Protein AF-A0A267DUJ6-F1 (afdb_monomer)

Nearest PDB structures (foldseek):
  6fno-assembly2_D  TM=8.471E-01  e=2.111E-06  Candidatus Caldarchaeum subterraneum
  6fj7-assembly1_A  TM=8.589E-01  e=3.545E-06  Candidatus Caldarchaeum subterraneum
  2faz-assembly1_A  TM=9.009E-01  e=3.207E-05  Homo sapiens
  2faz-assembly2_B  TM=8.846E-01  e=2.475E-05  Homo sapiens
  8tyy-assembly1_A  TM=8.656E-01  e=1.382E-05  Ensifer aridi

Sequence (116 aa):
HRCFVLIKIIINNQLKDSMIRIRILHGRRAYLIDCPPWFSVLQLKQRVHLAIRSFPETVTEMKLIFKAEVLQDVASLYACGVTDNDVLVLINVKEEERLRKVIQDRVRTLRVRAEK

pLDDT: mean 82.73, std 16.18, range [39.25, 96.56]

InterPro domains:
  IPR000626 Ubiquitin-like domain [PS50053] (18-91)
  IPR029071 Ubiquitin-like domain superfamily [SSF54236] (16-94)

Solvent-accessible surface area (backbone atoms only — not comparable to full-atom values): 6630 Å² total; per-residue (Å²): 124,72,67,64,56,52,51,54,50,52,52,57,59,60,47,74,77,44,69,29,42,33,36,38,36,43,92,94,46,78,43,82,45,79,42,49,42,76,40,28,42,47,57,49,43,49,54,49,50,66,71,39,84,80,60,90,67,54,67,87,43,52,43,47,33,46,96,94,37,75,63,52,52,85,42,27,34,48,80,72,70,54,54,70,70,37,69,33,40,48,44,43,57,69,56,51,55,51,52,51,49,54,50,51,54,50,53,53,55,51,52,63,61,73,80,105

Secondary structure (DSSP, 8-state):
-HHHHHHHHHHHHHHTT--EEEEEEETTEEEEEEE-TT-BHHHHHHHHHHHSTT--S-GGGEEEEETTEEPPTTSBTTTTT--TT-EEEEEEHHHHHHHHHHHHHHHHHHHHHH--

Foldseek 3Di:
DVVVVVVVVVVVVVLVPDWAWEWEDEDPDIDTDTDRQQDFPLNVLVSVCVVPVPDPDDSVQKWKDDPNDTGDRRDGNVNVVHGHHYYIYIDGNVVVVVVVVVVVVVVVVVVVVVVD

Mean predicted aligned error: 9.28 Å

Radius of gyration: 18.91 Å; Cα contacts (8 Å, |Δi|>4): 133; chains: 1; bounding box: 43×46×54 Å

Structure (mmCIF, N/CA/C/O backbone):
data_AF-A0A267DUJ6-F1
#
_entry.id   AF-A0A267DUJ6-F1
#
loop_
_atom_site.group_PDB
_atom_site.id
_atom_site.type_symbol
_atom_site.label_atom_id
_atom_site.label_alt_id
_atom_site.label_comp_id
_atom_site.label_asym_id
_atom_site.label_entity_id
_atom_site.label_seq_id
_atom_site.pdbx_PDB_ins_code
_atom_site.Cartn_x
_atom_site.Cartn_y
_atom_site.Cartn_z
_atom_site.occupancy
_atom_site.B_iso_or_equiv
_atom_site.auth_seq_id
_atom_site.auth_comp_id
_atom_site.auth_asym_id
_atom_site.auth_atom_id
_atom_site.pdbx_PDB_model_num
ATOM 1 N N . HIS A 1 1 ? 15.188 -30.732 -17.839 1.00 50.22 1 HIS A N 1
ATOM 2 C CA . HIS A 1 1 ? 15.555 -29.598 -16.954 1.00 50.22 1 HIS A CA 1
ATOM 3 C C . HIS A 1 1 ? 15.927 -28.282 -17.656 1.00 50.22 1 HIS A C 1
ATOM 5 O O . HIS A 1 1 ? 15.762 -27.246 -17.030 1.00 50.22 1 HIS A O 1
ATOM 11 N N . ARG A 1 2 ? 16.370 -28.254 -18.928 1.00 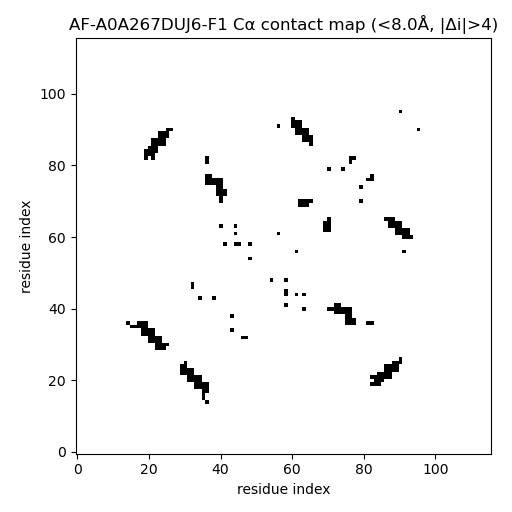42.28 2 ARG A N 1
ATOM 12 C CA . ARG A 1 2 ? 16.755 -26.992 -19.609 1.00 42.28 2 ARG A CA 1
ATOM 13 C C . ARG A 1 2 ? 15.581 -26.134 -20.130 1.00 42.28 2 ARG A C 1
ATOM 15 O O . ARG A 1 2 ? 15.717 -24.918 -20.178 1.00 42.28 2 ARG A O 1
ATOM 22 N N . CYS A 1 3 ? 14.414 -26.718 -20.422 1.00 40.38 3 CYS A N 1
ATOM 23 C CA . CYS A 1 3 ? 13.255 -25.963 -20.935 1.00 40.38 3 CYS A CA 1
ATOM 24 C C . CYS A 1 3 ? 12.563 -25.070 -19.885 1.00 40.38 3 CYS A C 1
ATOM 26 O O . CYS A 1 3 ? 12.092 -23.989 -20.218 1.00 40.38 3 CYS A O 1
ATOM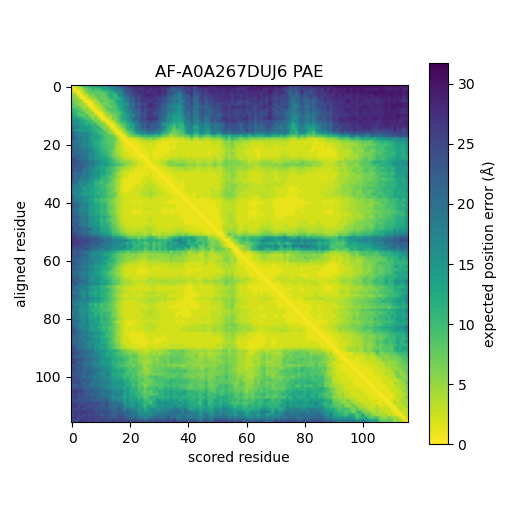 28 N N . PHE A 1 4 ? 12.548 -25.465 -18.605 1.00 39.78 4 PHE A N 1
ATOM 29 C CA . PHE A 1 4 ? 11.916 -24.672 -17.536 1.00 39.78 4 PHE A CA 1
ATOM 30 C C . PHE A 1 4 ? 12.653 -23.358 -17.239 1.00 39.78 4 PHE A C 1
ATOM 32 O O . PHE A 1 4 ? 12.024 -22.363 -16.888 1.00 39.78 4 PHE A O 1
ATOM 39 N N . VAL A 1 5 ? 13.980 -23.338 -17.398 1.00 49.59 5 VAL A N 1
ATOM 40 C CA . VAL A 1 5 ? 14.793 -22.132 -17.175 1.00 49.59 5 VAL A CA 1
ATOM 41 C C . VAL A 1 5 ? 14.530 -21.102 -18.276 1.00 49.59 5 VAL A C 1
ATOM 43 O O . VAL A 1 5 ? 14.344 -19.926 -17.979 1.00 49.59 5 VAL A O 1
ATOM 46 N N . LEU A 1 6 ? 14.415 -21.551 -19.529 1.00 39.25 6 LEU A N 1
ATOM 47 C CA . LEU A 1 6 ? 14.083 -20.698 -20.672 1.00 39.25 6 LEU A CA 1
ATOM 48 C C . LEU A 1 6 ? 12.682 -20.085 -20.558 1.00 39.25 6 LEU A C 1
ATOM 50 O O . LEU A 1 6 ? 12.542 -18.887 -20.768 1.00 39.25 6 LEU A O 1
ATOM 54 N N . ILE A 1 7 ? 11.671 -20.852 -20.134 1.00 46.88 7 ILE A N 1
ATOM 55 C CA . ILE A 1 7 ? 10.315 -20.316 -19.910 1.00 46.88 7 ILE A CA 1
ATOM 56 C C . ILE A 1 7 ? 10.323 -19.260 -18.794 1.00 46.88 7 ILE A C 1
ATOM 58 O O . ILE A 1 7 ? 9.739 -18.192 -18.959 1.00 46.88 7 ILE A O 1
ATOM 62 N N . LYS A 1 8 ? 11.051 -19.496 -17.691 1.00 43.62 8 LYS A N 1
ATOM 63 C CA . LYS A 1 8 ? 11.226 -18.494 -16.624 1.00 43.62 8 LYS A CA 1
ATOM 64 C C . LYS A 1 8 ? 11.878 -17.208 -17.131 1.00 43.62 8 LYS A C 1
ATOM 66 O O . LYS A 1 8 ? 11.449 -16.131 -16.737 1.00 43.62 8 LYS A O 1
ATOM 71 N N . ILE A 1 9 ? 12.895 -17.312 -17.988 1.00 50.97 9 ILE A N 1
ATOM 72 C CA . ILE A 1 9 ? 13.600 -16.150 -18.549 1.00 50.97 9 ILE A CA 1
ATOM 73 C C . ILE A 1 9 ? 12.703 -15.390 -19.533 1.00 50.97 9 ILE A C 1
ATOM 75 O O . ILE A 1 9 ? 12.658 -14.167 -19.470 1.00 50.97 9 ILE A O 1
ATOM 79 N N . ILE A 1 10 ? 11.955 -16.087 -20.393 1.00 49.62 10 ILE A N 1
ATOM 80 C CA . ILE A 1 10 ? 11.065 -15.462 -21.383 1.00 49.62 10 ILE A CA 1
ATOM 81 C C . ILE A 1 10 ? 9.886 -14.762 -20.693 1.00 49.62 10 ILE A C 1
ATOM 83 O O . ILE A 1 10 ? 9.595 -13.614 -21.022 1.00 49.62 10 ILE A O 1
ATOM 87 N N . ILE A 1 11 ? 9.273 -15.384 -19.678 1.00 52.50 11 ILE A N 1
ATOM 88 C CA . ILE A 1 11 ? 8.231 -14.740 -18.859 1.00 52.50 11 ILE A CA 1
ATOM 89 C C . ILE A 1 11 ? 8.815 -13.546 -18.086 1.00 52.50 11 ILE A C 1
ATOM 91 O O . ILE A 1 11 ? 8.205 -12.481 -18.070 1.00 52.50 11 ILE A O 1
ATOM 95 N N . ASN A 1 12 ? 10.022 -13.666 -17.516 1.00 48.66 12 ASN A N 1
ATOM 96 C CA . ASN A 1 12 ? 10.693 -12.535 -16.859 1.00 48.66 12 ASN A CA 1
ATOM 97 C C . ASN A 1 12 ? 11.013 -11.382 -17.818 1.00 48.66 12 ASN A C 1
ATOM 99 O O . ASN A 1 12 ? 11.038 -10.236 -17.381 1.00 48.66 12 ASN A O 1
ATOM 103 N N . ASN A 1 13 ? 11.293 -11.656 -19.094 1.00 48.09 13 ASN A N 1
ATOM 104 C CA . ASN A 1 13 ? 11.591 -10.609 -20.070 1.00 48.09 13 ASN A CA 1
ATOM 105 C C . ASN A 1 13 ? 10.324 -9.962 -20.647 1.00 48.09 13 ASN A C 1
ATOM 107 O O . ASN A 1 13 ? 10.350 -8.772 -20.916 1.00 48.09 13 ASN A O 1
ATOM 111 N N . GLN A 1 14 ? 9.222 -10.704 -20.792 1.00 50.22 14 GLN A N 1
ATOM 112 C CA . GLN A 1 14 ? 7.927 -10.160 -21.232 1.00 50.22 14 GLN A CA 1
ATOM 113 C C . GLN A 1 14 ? 7.206 -9.382 -20.130 1.00 50.22 14 GLN A C 1
ATOM 115 O O . GLN A 1 14 ? 6.543 -8.384 -20.403 1.00 50.22 14 GLN A O 1
ATOM 120 N N . LEU A 1 15 ? 7.360 -9.807 -18.871 1.00 52.97 15 LEU A N 1
ATOM 121 C CA . LEU A 1 15 ? 6.821 -9.048 -17.755 1.00 52.97 15 LEU A CA 1
ATOM 122 C C . LEU A 1 15 ? 7.480 -7.675 -17.685 1.00 52.97 15 LEU A C 1
ATOM 124 O O . LEU A 1 15 ? 6.737 -6.735 -17.485 1.00 52.97 15 LEU A O 1
ATOM 128 N N . LYS A 1 16 ? 8.791 -7.528 -17.951 1.00 55.03 16 LYS A N 1
ATOM 129 C CA . LYS A 1 16 ? 9.556 -6.270 -17.788 1.00 55.03 16 LYS A CA 1
ATOM 130 C C . LYS A 1 16 ? 8.951 -4.999 -18.411 1.00 55.03 16 LYS A C 1
ATOM 132 O O . LYS A 1 16 ? 9.233 -3.920 -17.895 1.00 55.03 16 LYS A O 1
ATOM 137 N N . ASP A 1 17 ? 8.095 -5.124 -19.423 1.00 61.50 17 ASP A N 1
ATOM 138 C CA . ASP A 1 17 ? 7.408 -3.993 -20.068 1.00 61.50 17 ASP A CA 1
ATOM 139 C C . ASP A 1 17 ? 5.918 -3.861 -19.693 1.00 61.50 17 ASP A C 1
ATOM 141 O O . ASP A 1 17 ? 5.244 -2.910 -20.089 1.00 61.50 17 ASP A O 1
ATOM 145 N N . SER A 1 18 ? 5.382 -4.789 -18.902 1.00 76.88 18 SER A N 1
ATOM 146 C CA . SER A 1 18 ? 4.001 -4.756 -18.422 1.00 76.88 18 SER A CA 1
ATOM 147 C C . SER A 1 18 ? 3.882 -3.794 -17.241 1.00 76.88 18 SER A C 1
ATOM 149 O O . SER A 1 18 ? 4.365 -4.073 -16.146 1.00 76.88 18 SER A O 1
ATOM 151 N N . MET A 1 19 ? 3.227 -2.656 -17.453 1.00 88.88 19 MET A N 1
ATOM 152 C CA . MET A 1 19 ? 2.814 -1.748 -16.381 1.00 88.88 19 MET A CA 1
ATOM 153 C C . MET A 1 19 ? 1.410 -2.126 -15.908 1.00 88.88 19 MET A C 1
ATOM 155 O O . MET A 1 19 ? 0.544 -2.428 -16.725 1.00 88.88 19 MET A O 1
ATOM 159 N N . ILE A 1 20 ? 1.183 -2.070 -14.599 1.00 93.00 20 ILE A N 1
ATOM 160 C CA . ILE A 1 20 ? -0.147 -2.125 -13.992 1.00 93.00 20 ILE A CA 1
ATOM 161 C C . ILE A 1 20 ? -0.495 -0.756 -13.411 1.00 93.00 20 ILE A C 1
ATOM 163 O O . ILE A 1 20 ? 0.369 -0.040 -12.897 1.00 93.00 20 ILE A O 1
ATOM 167 N N . ARG A 1 21 ? -1.771 -0.394 -13.486 1.00 94.44 21 ARG A N 1
ATOM 168 C CA . ARG A 1 21 ? -2.336 0.818 -12.906 1.00 94.44 21 ARG A CA 1
ATOM 169 C C . ARG A 1 21 ? -3.047 0.474 -11.613 1.00 94.44 21 ARG A C 1
ATOM 171 O O . ARG A 1 21 ? -4.088 -0.170 -11.618 1.00 94.44 21 ARG A O 1
ATOM 178 N N . ILE A 1 22 ? -2.526 0.957 -10.495 1.00 95.12 22 ILE A N 1
ATOM 179 C CA . ILE A 1 22 ? -3.089 0.693 -9.169 1.00 95.12 22 ILE A CA 1
ATOM 180 C C . ILE A 1 22 ? -3.778 1.947 -8.648 1.00 95.12 22 ILE A C 1
ATOM 182 O O . ILE A 1 22 ? -3.261 3.060 -8.784 1.00 95.12 22 ILE A O 1
ATOM 186 N N . ARG A 1 23 ? -4.933 1.777 -8.002 1.00 96.31 23 ARG A N 1
ATOM 187 C CA . ARG A 1 23 ? -5.620 2.853 -7.286 1.00 96.31 23 ARG A CA 1
ATOM 188 C C . ARG A 1 23 ? -5.257 2.816 -5.805 1.00 96.31 23 ARG A C 1
ATOM 190 O O . ARG A 1 23 ? -5.601 1.881 -5.094 1.00 96.31 23 ARG A O 1
ATOM 197 N N . ILE A 1 24 ? -4.603 3.865 -5.329 1.00 94.56 24 ILE A N 1
ATOM 198 C CA . ILE A 1 24 ? -4.207 4.040 -3.933 1.00 94.56 24 ILE A CA 1
ATOM 199 C C . ILE A 1 24 ? -5.201 4.977 -3.254 1.00 94.56 24 ILE A C 1
ATOM 201 O O . ILE A 1 24 ? -5.310 6.147 -3.620 1.00 94.56 24 ILE A O 1
ATOM 205 N N . LEU A 1 25 ? -5.930 4.472 -2.266 1.00 93.12 25 LEU A N 1
ATOM 206 C CA . LEU A 1 25 ? -6.833 5.258 -1.433 1.00 93.12 25 LEU A CA 1
ATOM 207 C C . LEU A 1 25 ? -6.093 5.759 -0.200 1.00 93.12 25 LEU A C 1
ATOM 209 O O . LEU A 1 25 ? -5.533 4.964 0.545 1.00 93.12 25 LEU A O 1
ATOM 213 N N . HIS A 1 26 ? -6.137 7.063 0.046 1.00 88.94 26 HIS A N 1
ATOM 214 C CA . HIS A 1 26 ? -5.620 7.662 1.269 1.00 88.94 26 HIS A CA 1
ATOM 215 C C . HIS A 1 26 ? -6.598 8.719 1.786 1.00 88.94 26 HIS A C 1
ATOM 217 O O . HIS A 1 26 ? -6.881 9.718 1.113 1.00 88.94 26 HIS A O 1
ATOM 223 N N . GLY A 1 27 ? -7.154 8.484 2.976 1.00 84.06 27 GLY A N 1
ATOM 224 C CA . GLY A 1 27 ? -8.236 9.299 3.522 1.00 84.06 27 GLY A CA 1
ATOM 225 C C . GLY A 1 27 ? -9.429 9.366 2.561 1.00 84.06 27 GLY A C 1
ATOM 226 O O . GLY A 1 27 ? -10.066 8.359 2.271 1.00 84.06 27 GLY A O 1
ATOM 227 N N . ARG A 1 28 ? -9.732 10.569 2.054 1.00 85.50 28 ARG A N 1
ATOM 228 C CA . ARG A 1 28 ? -10.816 10.815 1.077 1.00 85.50 28 ARG A CA 1
ATOM 229 C C . ARG A 1 28 ? -10.333 10.929 -0.372 1.00 85.50 28 ARG A C 1
ATOM 231 O O . ARG A 1 28 ? -11.119 11.283 -1.246 1.00 85.50 28 ARG A O 1
ATOM 238 N N . ARG A 1 29 ? -9.042 10.713 -0.626 1.00 89.62 29 ARG A N 1
ATOM 239 C CA . ARG A 1 29 ? -8.423 10.892 -1.944 1.00 89.62 29 ARG A CA 1
ATOM 240 C C . ARG A 1 29 ? -8.053 9.544 -2.546 1.00 89.62 29 ARG A C 1
ATOM 242 O O . ARG A 1 29 ? -7.708 8.607 -1.830 1.00 89.62 29 ARG A O 1
ATOM 249 N N . ALA A 1 30 ? -8.108 9.479 -3.870 1.00 91.38 30 ALA A N 1
ATOM 250 C CA . ALA A 1 30 ? -7.645 8.348 -4.655 1.00 91.38 30 ALA A CA 1
ATOM 251 C C . ALA A 1 30 ? -6.535 8.817 -5.598 1.00 91.38 30 ALA A C 1
ATOM 253 O O . ALA A 1 30 ? -6.665 9.857 -6.242 1.00 91.38 30 ALA A O 1
ATOM 254 N N . TYR A 1 31 ? -5.465 8.038 -5.684 1.00 91.62 31 TYR A N 1
ATOM 255 C CA . TYR A 1 31 ? -4.311 8.289 -6.536 1.00 91.62 31 TYR A CA 1
ATOM 256 C C . TYR A 1 31 ? -4.149 7.118 -7.495 1.00 91.62 31 TYR A C 1
ATOM 258 O O . TYR A 1 31 ? -4.268 5.968 -7.085 1.00 91.62 31 TYR A O 1
ATOM 266 N N . LEU A 1 32 ? -3.893 7.398 -8.768 1.00 94.06 32 LEU A N 1
ATOM 267 C CA . LEU A 1 32 ? -3.586 6.367 -9.755 1.00 94.06 32 LEU A CA 1
ATOM 268 C C . LEU A 1 32 ? -2.075 6.309 -9.933 1.00 94.06 32 LEU A C 1
ATOM 270 O O . LEU A 1 32 ? -1.447 7.332 -10.202 1.00 94.06 32 LEU A O 1
ATOM 274 N N . ILE A 1 33 ? -1.503 5.123 -9.751 1.00 93.56 33 ILE A N 1
ATOM 275 C CA . ILE A 1 33 ? -0.066 4.893 -9.848 1.00 93.56 33 ILE A CA 1
ATOM 276 C C . ILE A 1 33 ? 0.176 3.800 -10.873 1.00 93.56 33 ILE A C 1
ATOM 278 O O . ILE A 1 33 ? -0.210 2.653 -10.665 1.00 93.56 33 ILE A O 1
ATOM 282 N N . ASP A 1 34 ? 0.861 4.174 -11.947 1.00 92.88 34 ASP A N 1
ATOM 283 C CA . ASP A 1 34 ? 1.371 3.225 -12.925 1.00 92.88 34 ASP A CA 1
ATOM 284 C C . ASP A 1 34 ? 2.737 2.724 -12.441 1.00 92.88 34 ASP A C 1
ATOM 286 O O . ASP A 1 34 ? 3.658 3.519 -12.173 1.00 92.88 34 ASP A O 1
ATOM 290 N N . CYS A 1 35 ? 2.856 1.409 -12.281 1.00 91.69 35 CYS A N 1
ATOM 291 C CA . CYS A 1 35 ? 4.075 0.749 -11.843 1.00 91.69 35 CYS A CA 1
ATOM 292 C C . CYS A 1 35 ? 4.179 -0.679 -12.396 1.00 91.69 35 CYS A C 1
ATOM 294 O O . CYS A 1 35 ? 3.179 -1.284 -12.776 1.00 91.69 35 CYS A O 1
ATOM 296 N N . PRO A 1 36 ? 5.384 -1.253 -12.435 1.00 92.75 36 PRO A N 1
ATOM 297 C CA . PRO A 1 36 ? 5.538 -2.641 -12.832 1.00 92.75 36 PRO A CA 1
ATOM 298 C C . PRO A 1 36 ? 5.101 -3.631 -11.732 1.00 92.75 36 PRO A C 1
ATOM 300 O O . PRO A 1 36 ? 5.376 -3.390 -10.556 1.00 92.75 36 PRO A O 1
ATOM 303 N N . PRO A 1 37 ? 4.50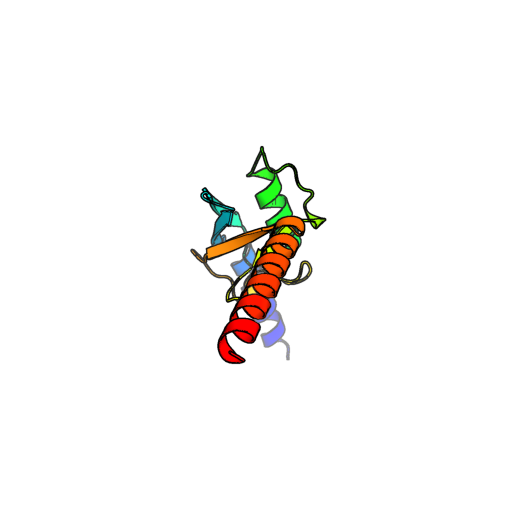6 -4.791 -12.068 1.00 91.00 37 PRO A N 1
ATOM 304 C CA . PRO A 1 37 ? 4.010 -5.772 -11.098 1.00 91.00 37 PRO A CA 1
ATOM 305 C C . PRO A 1 37 ? 5.111 -6.455 -10.264 1.00 91.00 37 PRO A C 1
ATOM 307 O O . PRO A 1 37 ? 4.823 -7.011 -9.208 1.00 91.00 37 PRO A O 1
ATOM 310 N N . TRP A 1 38 ? 6.382 -6.418 -10.676 1.00 90.69 38 TRP A N 1
ATOM 311 C CA . TRP A 1 38 ? 7.499 -6.914 -9.849 1.00 90.69 38 TRP A CA 1
ATOM 312 C C . TRP A 1 38 ? 8.061 -5.870 -8.882 1.00 90.69 38 TRP A C 1
ATOM 314 O O . TRP A 1 38 ? 9.006 -6.191 -8.161 1.00 90.69 38 TRP A O 1
ATOM 324 N N . PHE A 1 39 ? 7.522 -4.644 -8.845 1.00 93.69 39 PHE A N 1
ATOM 325 C CA . PHE A 1 39 ? 7.899 -3.688 -7.804 1.00 93.69 39 PHE A CA 1
ATOM 326 C C . PHE A 1 39 ? 7.703 -4.303 -6.429 1.00 93.69 39 PHE A C 1
ATOM 328 O O . PHE A 1 39 ? 6.711 -4.992 -6.183 1.00 93.69 39 PHE A O 1
ATOM 335 N N . SER A 1 40 ? 8.638 -4.028 -5.526 1.00 96.19 40 SER A N 1
ATOM 336 C CA . SER A 1 40 ? 8.405 -4.301 -4.119 1.00 96.19 40 SER A CA 1
ATOM 337 C C . SER A 1 40 ? 7.380 -3.322 -3.554 1.00 96.19 40 SER A C 1
ATOM 339 O O . SER A 1 40 ? 7.207 -2.198 -4.042 1.00 96.19 40 SER A O 1
ATOM 341 N N . VAL A 1 41 ? 6.716 -3.728 -2.481 1.00 96.06 41 VAL A N 1
ATOM 342 C CA . VAL A 1 41 ? 5.801 -2.861 -1.733 1.00 96.06 41 VAL A CA 1
ATOM 343 C C . VAL A 1 41 ? 6.527 -1.600 -1.252 1.00 96.06 41 VAL A C 1
ATOM 345 O O . VAL A 1 41 ? 5.965 -0.509 -1.335 1.00 96.06 41 VAL A O 1
ATOM 348 N N . LEU A 1 42 ? 7.799 -1.705 -0.846 1.00 95.44 42 LEU A N 1
ATOM 349 C CA . LEU A 1 42 ? 8.621 -0.545 -0.488 1.00 95.44 42 LEU A CA 1
ATOM 350 C C . LEU A 1 42 ? 8.802 0.433 -1.660 1.00 95.44 42 LEU A C 1
ATOM 352 O O . LEU A 1 42 ? 8.623 1.639 -1.490 1.00 95.44 42 LEU A O 1
ATOM 356 N N . GLN A 1 43 ? 9.119 -0.074 -2.854 1.00 94.94 43 GLN A N 1
ATOM 357 C CA . GLN A 1 43 ? 9.263 0.755 -4.056 1.00 94.94 43 GLN A CA 1
ATOM 358 C C . GLN A 1 43 ? 7.942 1.438 -4.427 1.00 94.94 43 GLN A C 1
ATOM 360 O O . GLN A 1 43 ? 7.934 2.611 -4.810 1.00 94.94 43 GLN A O 1
ATOM 365 N N . LEU A 1 44 ? 6.811 0.741 -4.265 1.00 94.75 44 LEU A N 1
ATOM 366 C CA . LEU A 1 44 ? 5.495 1.344 -4.454 1.00 94.75 44 LEU A CA 1
ATOM 367 C C . LEU A 1 44 ? 5.246 2.467 -3.438 1.00 94.75 44 LEU A C 1
ATOM 369 O O . LEU A 1 44 ? 4.850 3.556 -3.847 1.00 94.75 44 LEU A O 1
ATOM 373 N N . LYS A 1 45 ? 5.528 2.254 -2.144 1.00 94.06 45 LYS A N 1
ATOM 374 C CA . LYS A 1 45 ? 5.390 3.297 -1.109 1.00 94.06 45 LYS A CA 1
ATOM 375 C C . LYS A 1 45 ? 6.226 4.534 -1.431 1.00 94.06 45 LYS A C 1
ATOM 377 O O . LYS A 1 45 ? 5.718 5.645 -1.344 1.00 94.06 45 LYS A O 1
ATOM 382 N N . GLN A 1 46 ? 7.475 4.356 -1.863 1.00 92.88 46 GLN A N 1
ATOM 383 C CA . GLN A 1 46 ? 8.337 5.466 -2.284 1.00 92.88 46 GLN A CA 1
ATOM 384 C C . GLN A 1 46 ? 7.727 6.240 -3.459 1.00 92.88 46 GLN A C 1
ATOM 386 O O . GLN A 1 46 ? 7.668 7.468 -3.431 1.00 92.88 46 GLN A O 1
ATOM 391 N N . ARG A 1 47 ? 7.216 5.536 -4.475 1.00 91.62 47 ARG A N 1
ATOM 392 C CA . ARG A 1 47 ? 6.580 6.164 -5.642 1.00 91.62 47 ARG A CA 1
ATOM 393 C C . ARG A 1 47 ? 5.295 6.905 -5.273 1.00 91.62 47 ARG A C 1
ATOM 395 O O . ARG A 1 47 ? 5.067 8.006 -5.765 1.00 91.62 47 ARG A O 1
ATOM 402 N N . VAL A 1 48 ? 4.491 6.334 -4.380 1.00 91.00 48 VAL A N 1
ATOM 403 C CA . VAL A 1 48 ? 3.293 6.971 -3.821 1.00 91.00 48 VAL A CA 1
ATOM 404 C C . VAL A 1 48 ? 3.663 8.222 -3.029 1.00 91.00 48 VAL A C 1
ATOM 406 O O . VAL A 1 48 ? 3.068 9.270 -3.252 1.00 91.00 48 VAL A O 1
ATOM 409 N N . HIS A 1 49 ? 4.673 8.150 -2.163 1.00 88.94 49 HIS A N 1
ATOM 410 C CA . HIS A 1 49 ? 5.149 9.292 -1.382 1.00 88.94 49 HIS A CA 1
ATOM 411 C C . HIS A 1 49 ? 5.613 10.449 -2.279 1.00 88.94 49 HIS A C 1
ATOM 413 O O . HIS A 1 49 ? 5.252 11.596 -2.042 1.00 88.94 49 HIS A O 1
ATOM 419 N N . LEU A 1 50 ? 6.330 10.149 -3.366 1.00 87.12 50 LEU A N 1
ATOM 420 C CA . LEU A 1 50 ? 6.737 11.155 -4.353 1.00 87.12 50 LEU A CA 1
ATOM 421 C C . LEU A 1 50 ? 5.548 11.748 -5.127 1.00 87.12 50 LEU A C 1
ATOM 423 O O . LEU A 1 50 ? 5.542 12.941 -5.435 1.00 87.12 50 LEU A O 1
ATOM 427 N N . ALA A 1 51 ? 4.541 10.930 -5.451 1.00 84.88 51 ALA A N 1
ATOM 428 C CA . ALA A 1 51 ? 3.337 11.382 -6.148 1.00 84.88 51 ALA A CA 1
ATOM 429 C C . ALA A 1 51 ? 2.450 12.262 -5.251 1.00 84.88 51 ALA A C 1
ATOM 431 O O . ALA A 1 51 ? 1.856 13.241 -5.710 1.00 84.88 51 ALA A O 1
ATOM 432 N N . ILE A 1 52 ? 2.386 11.951 -3.957 1.00 83.25 52 ILE A N 1
ATOM 433 C CA . ILE A 1 52 ? 1.646 12.725 -2.967 1.00 83.25 52 ILE A CA 1
ATOM 434 C C . ILE A 1 52 ? 2.595 13.766 -2.361 1.00 83.25 52 ILE A C 1
ATOM 436 O O . ILE A 1 52 ? 3.073 13.615 -1.243 1.00 83.25 52 ILE A O 1
ATOM 440 N N . ARG A 1 53 ? 2.816 14.875 -3.085 1.00 68.19 53 ARG A N 1
ATOM 441 C CA . ARG A 1 53 ? 3.666 16.026 -2.681 1.00 68.19 53 ARG A CA 1
ATOM 442 C C . ARG A 1 53 ? 3.413 16.590 -1.270 1.00 68.19 53 ARG A C 1
ATOM 444 O O . ARG A 1 53 ? 4.184 17.418 -0.803 1.00 68.19 53 ARG A O 1
ATOM 451 N N . SER A 1 54 ? 2.317 16.205 -0.623 1.00 66.44 54 SER A N 1
ATOM 452 C CA . SER A 1 54 ? 1.872 16.709 0.677 1.00 66.44 54 SER A CA 1
ATOM 453 C C . SER A 1 54 ? 1.761 15.613 1.735 1.00 66.44 54 SER A C 1
ATOM 455 O O . SER A 1 54 ? 0.985 15.790 2.665 1.00 66.44 54 SER A O 1
ATOM 457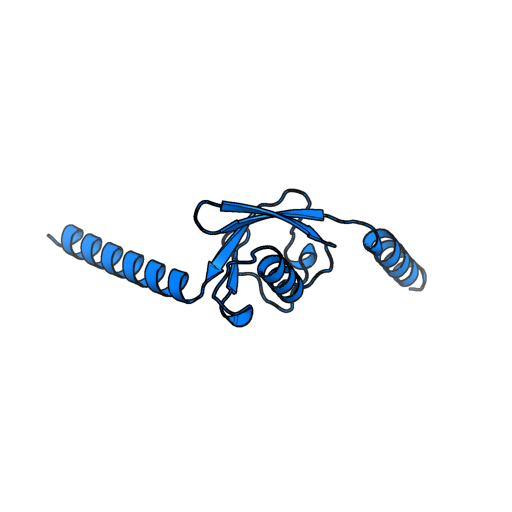 N N . PHE A 1 55 ? 2.444 14.476 1.580 1.00 67.69 55 PHE A N 1
ATOM 458 C CA . PHE A 1 55 ? 2.468 13.431 2.605 1.00 67.69 55 PHE A CA 1
ATOM 459 C C . PHE A 1 55 ? 3.551 13.781 3.642 1.00 67.69 55 PHE A C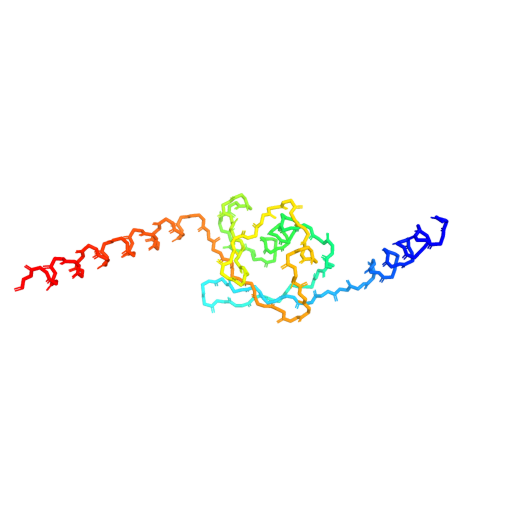 1
ATOM 461 O O . PHE A 1 55 ? 4.734 13.655 3.322 1.00 67.69 55 PHE A O 1
ATOM 468 N N . PRO A 1 56 ? 3.200 14.298 4.836 1.00 63.22 56 PRO A N 1
ATOM 469 C CA . PRO A 1 56 ? 4.195 14.695 5.834 1.00 63.22 56 PRO A CA 1
ATOM 470 C C . PRO A 1 56 ? 4.928 13.499 6.455 1.00 63.22 56 PRO A C 1
ATOM 472 O O . PRO A 1 56 ? 5.969 13.682 7.081 1.00 63.22 56 PRO A O 1
ATOM 475 N N . GLU A 1 57 ? 4.389 12.289 6.321 1.00 75.00 57 GLU A N 1
ATOM 476 C CA . GLU A 1 57 ? 4.944 11.088 6.925 1.00 75.00 57 GLU A CA 1
ATOM 477 C C . GLU A 1 57 ? 6.046 10.455 6.080 1.00 75.00 57 GLU A C 1
ATOM 479 O O . GLU A 1 57 ? 6.030 10.457 4.845 1.00 75.00 57 GLU A O 1
ATOM 484 N N . THR A 1 58 ? 6.988 9.835 6.780 1.00 82.31 58 THR A N 1
ATOM 485 C CA . THR A 1 58 ? 8.070 9.080 6.152 1.00 82.31 58 THR A CA 1
ATOM 486 C C . THR A 1 58 ? 7.545 7.793 5.514 1.00 82.31 58 THR A C 1
ATOM 488 O O . THR A 1 58 ? 6.570 7.200 5.971 1.00 82.31 58 THR A O 1
ATOM 491 N N . VAL A 1 59 ? 8.230 7.300 4.478 1.00 84.56 59 VAL A N 1
ATOM 492 C CA . VAL A 1 59 ? 7.898 6.024 3.810 1.00 84.56 59 VAL A CA 1
ATOM 493 C C . VAL A 1 59 ? 7.785 4.856 4.805 1.00 84.56 59 VAL A C 1
ATOM 495 O O . VAL A 1 59 ? 6.938 3.981 4.638 1.00 84.56 59 VAL A O 1
ATOM 498 N N . THR A 1 60 ? 8.596 4.858 5.865 1.00 86.12 60 THR A N 1
ATOM 499 C CA . THR A 1 60 ? 8.587 3.848 6.937 1.00 86.12 60 THR A CA 1
ATOM 500 C C . THR A 1 60 ? 7.333 3.881 7.808 1.00 86.12 60 THR A C 1
ATOM 502 O O . THR A 1 60 ? 6.955 2.863 8.380 1.00 86.12 60 THR A O 1
ATOM 505 N N . GLU A 1 61 ? 6.660 5.028 7.901 1.00 88.81 61 GLU A N 1
ATOM 506 C CA . GLU A 1 61 ? 5.403 5.172 8.639 1.00 88.81 61 GLU A CA 1
ATOM 507 C C . GLU A 1 61 ? 4.181 4.800 7.787 1.00 88.81 61 GLU A C 1
ATOM 509 O O . GLU A 1 61 ? 3.058 4.837 8.286 1.00 88.81 61 GLU A O 1
ATOM 514 N N . MET A 1 62 ? 4.366 4.425 6.518 1.00 90.50 62 MET A N 1
ATOM 515 C CA . MET A 1 62 ? 3.282 4.035 5.618 1.00 90.50 62 MET A CA 1
ATOM 516 C C . MET A 1 62 ? 3.008 2.537 5.671 1.00 90.50 62 MET A C 1
ATOM 518 O O . MET A 1 62 ? 3.923 1.711 5.645 1.00 90.50 62 MET A O 1
ATOM 522 N N . LYS A 1 63 ? 1.730 2.167 5.620 1.00 92.94 63 LYS A N 1
ATOM 523 C CA . LYS A 1 63 ? 1.263 0.793 5.429 1.00 92.94 63 LYS A CA 1
ATOM 524 C C . LYS A 1 63 ? 0.311 0.737 4.247 1.00 92.94 63 LYS A C 1
ATOM 526 O O . LYS A 1 63 ? -0.594 1.559 4.130 1.00 92.94 63 LYS A O 1
ATOM 531 N N . LEU A 1 64 ? 0.534 -0.245 3.379 1.00 94.31 64 LEU A N 1
ATOM 532 C CA . LEU A 1 64 ? -0.369 -0.564 2.281 1.00 94.31 64 LEU A CA 1
ATOM 533 C C . LEU A 1 64 ? -1.189 -1.784 2.673 1.00 94.31 64 LEU A C 1
ATOM 535 O O . LEU A 1 64 ? -0.629 -2.796 3.090 1.00 94.31 64 LEU A O 1
ATOM 539 N N . ILE A 1 65 ? -2.504 -1.663 2.552 1.00 95.00 65 ILE A N 1
ATOM 540 C CA . ILE A 1 65 ? -3.462 -2.719 2.848 1.00 95.00 65 ILE A CA 1
ATOM 541 C C . ILE A 1 65 ? -4.106 -3.173 1.546 1.00 95.00 65 ILE A C 1
ATOM 543 O O . ILE A 1 65 ? -4.614 -2.354 0.775 1.00 95.00 65 ILE A O 1
ATOM 547 N N . PHE A 1 66 ? -4.125 -4.483 1.333 1.00 96.25 66 PHE A N 1
ATOM 548 C CA . PHE A 1 66 ? -4.799 -5.134 0.218 1.00 96.25 66 PHE A CA 1
ATOM 549 C C . PHE A 1 66 ? -5.492 -6.394 0.727 1.00 96.25 66 PHE A C 1
ATOM 551 O O . PHE A 1 66 ? -4.903 -7.136 1.504 1.00 96.25 66 PHE A O 1
ATOM 558 N N . LYS A 1 67 ? -6.751 -6.626 0.332 1.00 93.12 67 LYS A N 1
ATOM 559 C CA . LYS A 1 67 ? -7.539 -7.803 0.761 1.00 93.12 67 LYS A CA 1
ATOM 560 C C . LYS A 1 67 ? -7.506 -8.051 2.284 1.00 93.12 67 LYS A C 1
ATOM 562 O O . LYS A 1 67 ? -7.405 -9.182 2.734 1.00 93.12 67 LYS A O 1
ATOM 567 N N . ALA A 1 68 ? -7.616 -6.971 3.063 1.00 89.75 68 ALA A N 1
ATOM 568 C CA . ALA A 1 68 ? -7.547 -6.961 4.531 1.00 89.75 68 ALA A CA 1
ATOM 569 C C . ALA A 1 68 ? -6.187 -7.353 5.150 1.00 89.75 68 ALA A C 1
ATOM 571 O O . ALA A 1 68 ? -6.086 -7.467 6.370 1.00 89.75 68 ALA A O 1
ATOM 572 N N . GLU A 1 69 ? -5.128 -7.468 4.348 1.00 93.44 69 GLU A N 1
ATOM 573 C CA . GLU A 1 69 ? -3.775 -7.767 4.813 1.00 93.44 69 GLU A CA 1
ATOM 574 C C . GLU A 1 69 ? -2.844 -6.565 4.655 1.00 93.44 69 GLU A C 1
ATOM 576 O O . GLU A 1 69 ? -2.923 -5.814 3.681 1.00 93.44 69 GLU A O 1
ATOM 581 N N . VAL A 1 70 ? -1.933 -6.391 5.617 1.00 94.31 70 VAL A N 1
ATOM 582 C CA . VAL A 1 70 ? -0.849 -5.407 5.515 1.00 94.31 70 VAL A CA 1
ATOM 583 C C . VAL A 1 70 ? 0.269 -6.004 4.671 1.00 94.31 70 VAL A C 1
ATOM 585 O O . VAL A 1 70 ? 0.884 -7.003 5.050 1.00 94.31 70 VAL A O 1
ATOM 588 N N . LEU A 1 71 ? 0.555 -5.360 3.543 1.00 95.44 71 LEU A N 1
ATOM 589 C CA . LEU A 1 71 ? 1.587 -5.804 2.621 1.00 95.44 71 LEU A CA 1
ATOM 590 C C . LEU A 1 71 ? 2.988 -5.609 3.218 1.00 95.44 71 LEU A C 1
ATOM 592 O O . LEU A 1 71 ? 3.302 -4.560 3.786 1.00 95.44 71 LEU A O 1
ATOM 596 N N . GLN A 1 72 ? 3.833 -6.627 3.057 1.00 95.38 72 GLN A N 1
ATOM 597 C CA . GLN A 1 72 ? 5.216 -6.636 3.534 1.00 95.38 72 GLN A CA 1
ATOM 598 C C . GLN A 1 72 ? 6.143 -5.935 2.540 1.00 95.38 72 GLN A C 1
ATOM 600 O O . GLN A 1 72 ? 6.094 -6.220 1.349 1.00 95.38 72 GLN A O 1
ATOM 605 N N . ASP A 1 73 ? 7.044 -5.087 3.034 1.00 95.25 73 ASP A N 1
ATOM 606 C CA . ASP A 1 73 ? 7.912 -4.229 2.210 1.00 95.25 73 ASP A CA 1
ATOM 607 C C . ASP A 1 73 ? 8.773 -4.983 1.191 1.00 95.25 73 ASP A C 1
ATOM 609 O O . ASP A 1 73 ? 9.018 -4.480 0.092 1.00 95.25 73 ASP A O 1
ATOM 613 N N . VAL A 1 74 ? 9.211 -6.189 1.553 1.00 94.94 74 VAL A N 1
ATOM 614 C CA . VAL A 1 74 ? 10.062 -7.053 0.723 1.00 94.94 74 VAL A CA 1
ATOM 615 C C . VAL A 1 74 ? 9.285 -7.825 -0.344 1.00 94.94 74 VAL A C 1
ATOM 617 O O . VAL A 1 74 ? 9.891 -8.314 -1.296 1.00 94.94 74 VAL A O 1
ATOM 620 N N . ALA A 1 75 ? 7.964 -7.957 -0.200 1.00 93.56 75 ALA A N 1
ATOM 621 C CA . ALA A 1 75 ? 7.139 -8.687 -1.152 1.00 93.56 75 ALA A CA 1
ATOM 622 C C . ALA A 1 75 ? 6.941 -7.867 -2.432 1.00 93.56 75 ALA A C 1
ATOM 624 O O . ALA A 1 75 ? 6.846 -6.638 -2.388 1.00 93.56 75 ALA A O 1
ATOM 625 N N . SER A 1 76 ? 6.877 -8.547 -3.578 1.00 94.62 76 SER A N 1
ATOM 626 C CA . SER A 1 76 ? 6.502 -7.912 -4.840 1.00 94.62 76 SER A CA 1
ATOM 627 C C . SER A 1 76 ? 4.986 -7.802 -4.973 1.00 94.62 76 SER A C 1
ATOM 629 O O . SER A 1 76 ? 4.252 -8.629 -4.434 1.00 94.62 76 SER A O 1
ATOM 631 N N . LEU A 1 77 ? 4.506 -6.819 -5.735 1.00 93.94 77 LEU A N 1
ATOM 632 C CA . LEU A 1 77 ? 3.071 -6.630 -5.987 1.00 93.94 77 LEU A CA 1
ATOM 633 C C . LEU A 1 77 ? 2.436 -7.886 -6.601 1.00 93.94 77 LEU A C 1
ATOM 635 O O . LEU A 1 77 ? 1.377 -8.323 -6.157 1.00 93.94 77 LEU A O 1
ATOM 639 N N . TYR A 1 78 ? 3.139 -8.532 -7.532 1.00 92.81 78 TYR A N 1
ATOM 640 C CA . TYR A 1 78 ? 2.744 -9.815 -8.105 1.00 92.81 78 TYR A CA 1
ATOM 641 C C . TYR A 1 78 ? 2.635 -10.927 -7.052 1.00 92.81 78 TYR A C 1
ATOM 643 O O . TYR A 1 78 ? 1.657 -11.670 -7.048 1.00 92.81 78 TYR A O 1
ATOM 651 N N . ALA A 1 79 ? 3.603 -11.037 -6.133 1.00 91.75 79 ALA A N 1
ATOM 652 C CA . ALA A 1 79 ? 3.552 -12.031 -5.057 1.00 91.75 79 ALA A CA 1
ATOM 653 C C . ALA A 1 79 ? 2.407 -11.756 -4.069 1.00 91.75 79 ALA A C 1
ATOM 655 O O . ALA A 1 79 ? 1.830 -12.692 -3.523 1.00 91.75 79 ALA A O 1
ATOM 656 N N . CYS A 1 80 ? 2.039 -10.487 -3.886 1.00 93.56 80 CYS A N 1
ATOM 657 C CA . CYS A 1 80 ? 0.851 -10.072 -3.142 1.00 93.56 80 CYS A CA 1
ATOM 658 C C . CYS A 1 80 ? -0.463 -10.275 -3.927 1.00 93.56 80 CYS A C 1
ATOM 660 O O . CYS A 1 80 ? -1.538 -9.982 -3.404 1.00 93.56 80 CYS A O 1
ATOM 662 N N . GLY A 1 81 ? -0.399 -10.752 -5.175 1.00 93.69 81 GLY A N 1
ATOM 663 C CA . GLY A 1 81 ? -1.561 -10.956 -6.038 1.00 93.69 81 GLY A CA 1
ATOM 664 C C . GLY A 1 81 ? -2.247 -9.657 -6.462 1.00 93.69 81 GLY A C 1
ATOM 665 O O . GLY A 1 81 ? -3.459 -9.667 -6.675 1.00 93.69 81 GLY A O 1
ATOM 666 N N . VAL A 1 82 ? -1.495 -8.554 -6.521 1.00 93.94 82 VAL A N 1
ATOM 667 C CA . VAL A 1 82 ? -1.963 -7.254 -7.013 1.00 93.94 82 VAL A CA 1
ATOM 668 C C . VAL A 1 82 ? -1.890 -7.244 -8.538 1.00 93.94 82 VAL A C 1
ATOM 670 O O . VAL A 1 82 ? -0.870 -7.597 -9.134 1.00 93.94 82 VAL A O 1
ATOM 673 N N . THR A 1 83 ? -2.983 -6.826 -9.157 1.00 93.69 83 THR A N 1
ATOM 674 C CA . THR A 1 83 ? -3.218 -6.817 -10.600 1.00 93.69 83 THR A CA 1
ATOM 675 C C . THR A 1 83 ? -3.675 -5.437 -11.079 1.00 93.69 83 THR A C 1
ATOM 677 O O . THR A 1 83 ? -3.748 -4.479 -10.307 1.00 93.69 83 THR A O 1
ATOM 680 N N . ASP A 1 84 ? -3.915 -5.302 -12.382 1.00 93.62 84 ASP A N 1
ATOM 681 C CA . ASP A 1 84 ? -4.333 -4.034 -12.975 1.00 93.62 84 ASP A CA 1
ATOM 682 C C . ASP A 1 84 ? -5.699 -3.568 -12.443 1.00 93.62 84 ASP A C 1
ATOM 684 O O . ASP A 1 84 ? -6.637 -4.351 -12.314 1.00 93.62 84 ASP A O 1
ATOM 688 N N . ASN A 1 85 ? -5.815 -2.270 -12.163 1.00 92.94 85 ASN A N 1
ATOM 689 C CA . ASN A 1 85 ? -6.972 -1.591 -11.570 1.00 92.94 85 ASN A CA 1
ATOM 690 C C . ASN A 1 85 ? -7.335 -1.997 -10.132 1.00 92.94 85 ASN A C 1
ATOM 692 O O . ASN A 1 85 ? -8.374 -1.555 -9.626 1.00 92.94 85 ASN A O 1
ATOM 696 N N . ASP A 1 86 ? -6.483 -2.764 -9.446 1.00 96.25 86 ASP A N 1
ATOM 697 C CA . ASP A 1 86 ? -6.696 -3.089 -8.038 1.00 96.25 86 ASP A CA 1
ATOM 698 C C . ASP A 1 86 ? -6.650 -1.850 -7.136 1.00 96.25 86 ASP A C 1
ATOM 700 O O . ASP A 1 86 ? -6.023 -0.824 -7.431 1.00 96.25 86 ASP A O 1
ATOM 704 N N . VAL A 1 87 ? -7.335 -1.969 -5.997 1.00 96.25 87 VAL A N 1
ATOM 705 C CA . VAL A 1 87 ? -7.471 -0.902 -5.007 1.00 96.25 87 VAL A CA 1
ATOM 706 C C . VAL A 1 87 ? -6.703 -1.264 -3.743 1.00 96.25 87 VAL A C 1
ATOM 708 O O . VAL A 1 87 ? -7.003 -2.253 -3.076 1.00 96.25 87 VAL A O 1
ATOM 711 N N . LEU A 1 88 ? -5.732 -0.427 -3.394 1.00 96.56 88 LEU A N 1
ATOM 712 C CA . LEU A 1 88 ? -4.933 -0.532 -2.179 1.00 96.56 88 LEU A CA 1
ATOM 713 C C . LEU A 1 88 ? -5.256 0.645 -1.262 1.00 96.56 88 LEU A C 1
ATOM 715 O O . LEU A 1 88 ? -5.459 1.768 -1.723 1.00 96.56 88 LEU A O 1
ATOM 719 N N . VAL A 1 89 ? -5.274 0.406 0.046 1.00 95.06 89 VAL A N 1
ATOM 720 C CA . VAL A 1 89 ? -5.484 1.460 1.045 1.00 95.06 89 VAL A CA 1
ATOM 721 C C . VAL A 1 89 ? -4.150 1.816 1.684 1.00 95.06 89 VAL A C 1
ATOM 723 O O . VAL A 1 89 ? -3.458 0.953 2.217 1.00 95.06 89 VAL A O 1
ATOM 726 N N . LEU A 1 90 ? -3.796 3.093 1.635 1.00 92.56 90 LEU A N 1
ATOM 727 C CA . LEU A 1 90 ? -2.647 3.670 2.309 1.00 92.56 90 LEU A CA 1
ATOM 728 C C . LEU A 1 90 ? -3.093 4.291 3.631 1.00 92.56 90 LEU A C 1
ATOM 730 O O . LEU A 1 90 ? -3.854 5.263 3.649 1.00 92.56 90 LEU A O 1
ATOM 734 N N . ILE A 1 91 ? -2.554 3.764 4.723 1.00 90.44 91 ILE A N 1
ATOM 735 C CA . ILE A 1 91 ? -2.684 4.344 6.061 1.00 90.44 91 ILE A CA 1
ATOM 736 C C . ILE A 1 91 ? -1.300 4.641 6.624 1.00 90.44 91 ILE A C 1
ATOM 738 O O . ILE A 1 91 ? -0.321 3.995 6.238 1.00 90.44 91 ILE A O 1
ATOM 742 N N . ASN A 1 92 ? -1.209 5.578 7.562 1.00 87.94 92 ASN A N 1
ATOM 743 C CA . ASN A 1 92 ? -0.001 5.738 8.362 1.00 87.94 92 ASN A CA 1
ATOM 744 C C . ASN A 1 92 ? -0.083 4.928 9.684 1.00 87.94 92 ASN A C 1
ATOM 746 O O . ASN A 1 92 ? -1.159 4.529 10.142 1.00 87.94 92 ASN A O 1
ATOM 750 N N . VAL A 1 93 ? 1.066 4.668 10.319 1.00 85.69 93 VAL A N 1
ATOM 751 C CA . VAL A 1 93 ? 1.152 3.925 11.598 1.00 85.69 93 VAL A CA 1
ATOM 752 C C . VAL A 1 93 ? 0.331 4.600 12.706 1.00 85.69 93 VAL A C 1
ATOM 754 O O . VAL A 1 93 ? -0.331 3.926 13.495 1.00 85.69 93 VAL A O 1
ATOM 757 N N . LYS A 1 94 ? 0.314 5.938 12.745 1.00 83.94 94 LYS A N 1
ATOM 758 C CA . LYS A 1 94 ? -0.413 6.720 13.760 1.00 83.94 94 LYS A CA 1
ATOM 759 C C . LYS A 1 94 ? -1.936 6.586 13.616 1.00 83.94 94 LYS A C 1
ATOM 761 O O . LYS A 1 94 ? -2.653 6.544 14.614 1.00 83.94 94 LYS A O 1
ATOM 766 N N . GLU A 1 95 ? -2.443 6.528 12.392 1.00 82.00 95 GLU A N 1
ATOM 767 C CA . GLU A 1 95 ? -3.846 6.309 12.046 1.00 82.00 95 GLU A CA 1
ATOM 768 C C . GLU A 1 95 ? -4.270 4.906 12.459 1.00 82.00 95 GLU A C 1
ATOM 770 O O . GLU A 1 95 ? -5.327 4.745 13.066 1.00 82.00 95 G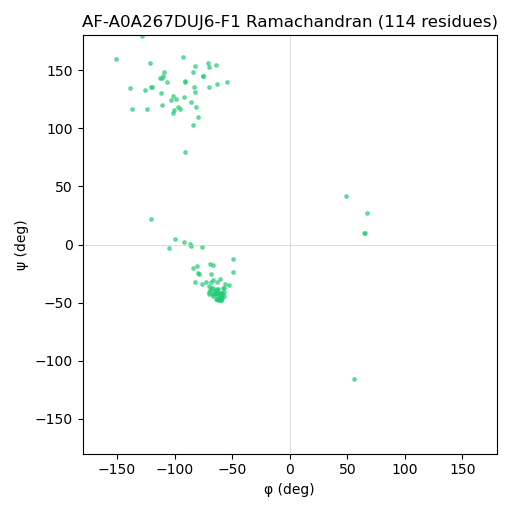LU A O 1
ATOM 775 N N . GLU A 1 96 ? -3.426 3.904 12.215 1.00 83.88 96 GLU A N 1
ATOM 776 C CA . GLU A 1 96 ? -3.685 2.543 12.673 1.00 83.88 96 GLU A CA 1
ATOM 777 C C . GLU A 1 96 ? -3.808 2.471 14.201 1.00 83.88 96 GLU A C 1
ATOM 779 O O . GLU A 1 96 ? -4.770 1.900 14.718 1.00 83.88 96 GLU A O 1
ATOM 784 N N . GLU A 1 97 ? -2.877 3.077 14.943 1.00 84.94 97 GLU A N 1
ATOM 785 C CA . GLU A 1 97 ? -2.936 3.126 16.408 1.00 84.94 97 GLU A CA 1
ATOM 786 C C . GLU A 1 97 ? -4.204 3.821 16.914 1.00 84.94 97 GLU A C 1
ATOM 788 O O . GLU A 1 97 ? -4.842 3.348 17.860 1.00 84.94 97 GLU A O 1
ATOM 793 N N . ARG A 1 98 ? -4.604 4.926 16.273 1.00 85.00 98 ARG A N 1
ATOM 794 C CA . ARG A 1 98 ? -5.854 5.631 16.593 1.00 85.00 98 ARG A CA 1
ATOM 795 C C . ARG A 1 98 ? -7.072 4.745 16.351 1.00 85.00 98 ARG A C 1
ATOM 797 O O . ARG A 1 98 ? -7.923 4.644 17.231 1.00 85.00 98 ARG A O 1
ATOM 804 N N . LEU A 1 99 ? -7.147 4.081 15.198 1.00 83.25 99 LEU A N 1
ATOM 805 C CA . LEU A 1 99 ? -8.253 3.180 14.865 1.00 83.25 99 LEU A CA 1
ATOM 806 C C . LEU A 1 99 ? -8.324 1.998 15.836 1.00 83.25 99 LEU A C 1
ATOM 808 O O . LEU A 1 99 ? -9.410 1.662 16.308 1.00 83.25 99 LEU A O 1
ATOM 812 N N . ARG A 1 100 ? -7.178 1.416 16.208 1.00 84.88 100 ARG A N 1
ATOM 813 C CA . ARG A 1 100 ? -7.103 0.342 17.210 1.00 84.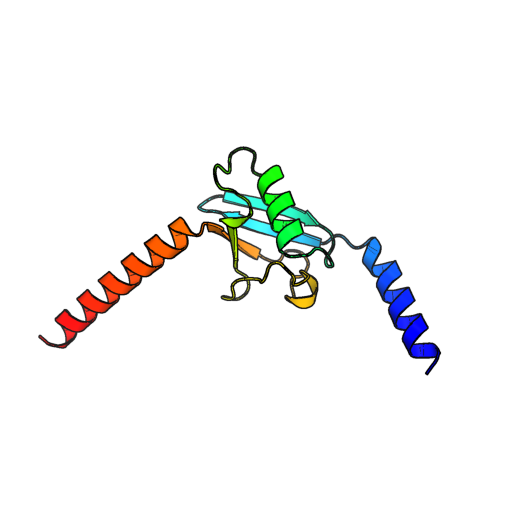88 100 ARG A CA 1
ATOM 814 C C . ARG A 1 100 ? -7.661 0.784 18.562 1.00 84.88 100 ARG A C 1
ATOM 816 O O . ARG A 1 100 ? -8.472 0.056 19.129 1.00 84.88 100 ARG A O 1
ATOM 823 N N . LYS A 1 101 ? -7.285 1.972 19.050 1.00 89.00 101 LYS A N 1
ATOM 824 C CA . LYS A 1 101 ? -7.821 2.531 20.306 1.00 89.00 101 LYS A CA 1
ATOM 825 C C . LYS A 1 101 ? -9.336 2.715 20.241 1.00 89.00 101 LYS A C 1
ATOM 827 O O . LYS A 1 101 ? -10.044 2.222 21.110 1.00 89.00 101 LYS A O 1
ATOM 832 N N . VAL A 1 102 ? -9.845 3.319 19.163 1.00 88.69 102 VAL A N 1
ATOM 833 C CA . VAL A 1 102 ? -11.293 3.519 18.967 1.00 88.69 102 VAL A CA 1
ATOM 834 C C . VAL A 1 102 ? -12.051 2.190 18.968 1.00 88.69 102 VAL A C 1
ATOM 836 O O . VAL A 1 102 ? -13.105 2.082 19.597 1.00 88.69 102 VAL A O 1
ATOM 839 N N . ILE A 1 103 ? -11.526 1.166 18.289 1.00 87.75 103 ILE A N 1
ATOM 840 C CA . ILE A 1 103 ? -12.134 -0.170 18.273 1.00 87.75 103 ILE A CA 1
ATOM 841 C C . ILE A 1 103 ? -12.126 -0.778 19.681 1.00 87.75 103 ILE A C 1
ATOM 843 O O . ILE A 1 103 ? -13.161 -1.268 20.128 1.00 87.75 103 ILE A O 1
ATOM 847 N N . GLN A 1 104 ? -11.001 -0.714 20.400 1.00 88.25 104 GLN A N 1
ATOM 848 C CA . GLN A 1 104 ? -10.890 -1.231 21.768 1.00 88.25 104 GLN A CA 1
ATOM 849 C C . GLN A 1 104 ? -11.883 -0.557 22.725 1.00 88.25 104 GLN A C 1
ATOM 851 O O . GLN A 1 104 ? -12.599 -1.250 23.452 1.00 88.25 104 GLN A O 1
ATOM 856 N N . ASP A 1 105 ? -11.998 0.770 22.674 1.00 90.75 105 ASP A N 1
ATOM 857 C CA . ASP A 1 105 ? -12.935 1.533 23.505 1.00 90.75 105 ASP A CA 1
ATOM 858 C C . ASP A 1 105 ? -14.394 1.179 23.188 1.00 90.75 105 ASP A C 1
ATOM 860 O O . ASP A 1 105 ? -15.230 1.016 24.087 1.00 90.75 105 ASP A O 1
ATOM 864 N N . ARG A 1 106 ? -14.712 0.991 21.901 1.00 89.12 106 ARG A N 1
ATOM 865 C CA . ARG A 1 106 ? -16.053 0.594 21.456 1.00 89.12 106 ARG A CA 1
ATOM 866 C C . ARG A 1 106 ? -16.404 -0.816 21.926 1.00 89.12 106 ARG A C 1
ATOM 868 O O . ARG A 1 106 ? -17.498 -1.020 22.448 1.00 89.12 106 ARG A O 1
ATOM 875 N N . VAL A 1 107 ? -15.477 -1.766 21.799 1.00 90.38 107 VAL A N 1
ATOM 876 C CA . VAL A 1 107 ? -15.642 -3.145 22.288 1.00 90.38 107 VAL A CA 1
ATOM 877 C C . VAL A 1 107 ? -15.862 -3.156 23.799 1.00 90.38 107 VAL A C 1
ATOM 879 O O . VAL A 1 107 ? -16.785 -3.817 24.276 1.00 90.38 107 VAL A O 1
ATOM 882 N N . ARG A 1 108 ? -15.075 -2.381 24.555 1.00 87.50 108 ARG A N 1
ATOM 883 C CA . ARG A 1 108 ? -15.239 -2.246 26.008 1.00 87.50 108 ARG A CA 1
ATOM 884 C C . ARG A 1 108 ? -16.624 -1.711 26.371 1.00 87.50 108 ARG A C 1
ATOM 886 O O . ARG A 1 108 ? -17.287 -2.269 27.239 1.00 87.50 108 ARG A O 1
ATOM 893 N N . THR A 1 109 ? -17.084 -0.676 25.670 1.00 87.38 109 THR A N 1
ATOM 894 C CA . THR A 1 109 ? -18.407 -0.071 25.897 1.00 87.38 109 THR A CA 1
ATOM 895 C C . THR A 1 109 ? -19.547 -1.054 25.620 1.00 87.38 109 THR A C 1
ATOM 897 O O . THR A 1 109 ? -20.529 -1.079 26.359 1.00 87.38 109 THR A O 1
ATOM 900 N N . LEU A 1 110 ? -19.429 -1.873 24.571 1.00 87.62 110 LEU A N 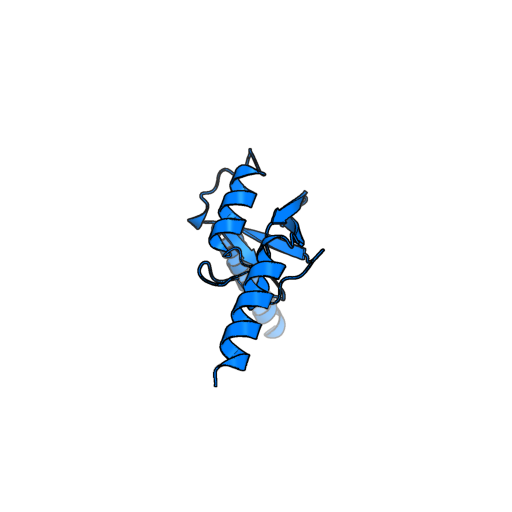1
ATOM 901 C CA . LEU A 1 110 ? -20.440 -2.877 24.230 1.00 87.62 110 LEU A CA 1
ATOM 902 C C . LEU A 1 110 ? -20.501 -4.014 25.256 1.00 87.62 110 LEU A C 1
ATOM 904 O O . LEU A 1 110 ? -21.600 -4.419 25.618 1.00 87.62 110 LEU A O 1
ATOM 908 N N . ARG A 1 111 ? -19.355 -4.476 25.777 1.00 81.69 111 ARG A N 1
ATOM 909 C CA . ARG A 1 111 ? -19.320 -5.498 26.841 1.00 81.69 111 ARG A CA 1
ATOM 910 C C . ARG A 1 111 ? -20.028 -5.031 28.112 1.00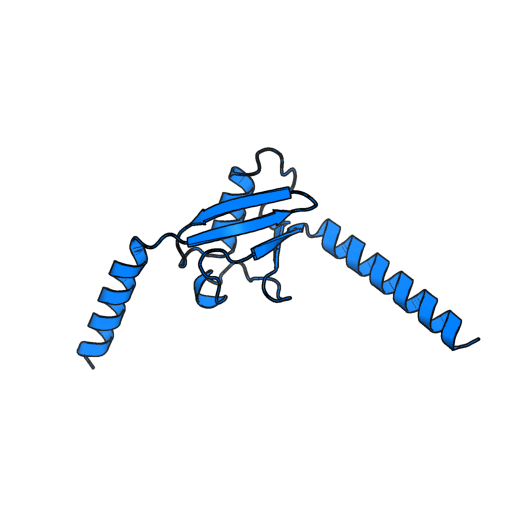 81.69 111 ARG A C 1
ATOM 912 O O . ARG A 1 111 ? -20.915 -5.720 28.591 1.00 81.69 111 ARG A O 1
ATOM 919 N N . VAL A 1 112 ? -19.740 -3.810 28.570 1.00 81.38 112 VAL A N 1
ATOM 920 C CA . VAL A 1 112 ? -20.398 -3.223 29.757 1.00 81.38 112 VAL A CA 1
ATOM 921 C C . VAL A 1 112 ? -21.918 -3.099 29.580 1.00 81.38 112 VAL A C 1
ATOM 923 O O . VAL A 1 112 ? -22.656 -3.152 30.558 1.00 81.38 112 VAL A O 1
ATOM 926 N N . ARG A 1 113 ? -22.406 -2.912 28.347 1.00 72.62 113 ARG A N 1
ATOM 927 C CA . ARG A 1 113 ? -23.848 -2.858 28.052 1.00 72.62 113 ARG A CA 1
ATOM 928 C C . ARG A 1 113 ? -24.510 -4.231 27.968 1.00 72.62 113 ARG A C 1
ATOM 930 O O . ARG A 1 113 ? -25.716 -4.286 28.126 1.00 72.62 113 ARG A O 1
ATOM 937 N N . ALA A 1 114 ? -23.758 -5.288 27.674 1.00 70.62 114 ALA A N 1
ATOM 938 C CA . ALA A 1 114 ? -24.277 -6.653 27.603 1.00 70.62 114 ALA A CA 1
ATOM 939 C C . ALA A 1 114 ? -24.334 -7.340 28.981 1.00 70.62 114 ALA A C 1
ATOM 941 O O . ALA A 1 114 ? -25.054 -8.316 29.145 1.00 70.62 114 ALA A O 1
ATOM 942 N N . GLU A 1 115 ? -23.570 -6.838 29.955 1.00 72.06 115 GLU A N 1
ATOM 943 C CA . GLU A 1 115 ? -23.527 -7.324 31.344 1.00 72.06 115 GLU A CA 1
ATOM 944 C C . GLU A 1 115 ? -24.512 -6.588 32.280 1.00 72.06 115 GLU A C 1
ATOM 946 O O . GLU A 1 115 ? -24.537 -6.858 33.481 1.00 72.06 115 GLU A O 1
ATOM 951 N N . LYS A 1 116 ? -25.302 -5.649 31.745 1.00 55.69 116 LYS A N 1
ATOM 952 C CA . LYS A 1 116 ? -26.380 -4.930 32.439 1.00 55.69 116 LYS A CA 1
ATOM 953 C C . LYS A 1 116 ? -27.733 -5.363 31.901 1.00 55.69 116 LYS A C 1
ATOM 955 O O . LYS A 1 116 ? -28.671 -5.408 32.723 1.00 55.69 116 LYS A O 1
#

Organism: NCBI:txid282301